Protein AF-A0A352TD98-F1 (afdb_monomer_lite)

Foldseek 3Di:
DPPCLDDPNQVPPVLSQFAQAPPPRDGRFRQCDWDDDPNDTGRGGPVVVVVVVVVVVVVVVVVVVPPDDDDDDDDDDDDDD

Secondary structure (DSSP, 8-state):
---TTSTHHHHTSGGGGEE--TTT--SSEE--EEEEETTEEEEE-HHHHHHHHHHHHHHHHHHHH----------------

Radius of gyration: 24.29 Å; chains: 1; bounding box: 47×76×26 Å

Sequence (81 aa):
MSKAHRGTGIRKEPNHGRGTCAICGAQQIKTLYEQEVDGKKVKVCKYCKANLKNKARAEAKIAKAAAPKEEAAPAEAPAAE

Structure (mmCIF, N/CA/C/O backbone):
data_AF-A0A352TD98-F1
#
_entry.id   AF-A0A352TD98-F1
#
loop_
_atom_site.group_PDB
_atom_site.id
_atom_site.type_symbol
_atom_site.label_atom_id
_atom_site.label_alt_id
_atom_site.label_comp_id
_atom_site.label_asym_id
_atom_site.label_entity_id
_atom_site.label_seq_id
_atom_site.pdbx_PDB_ins_code
_atom_site.Cartn_x
_atom_site.Cartn_y
_atom_site.Cartn_z
_atom_site.occupancy
_atom_site.B_iso_or_equiv
_atom_site.auth_seq_id
_atom_site.auth_comp_id
_atom_site.auth_asym_id
_atom_site.auth_atom_id
_atom_site.pdbx_PDB_model_num
ATOM 1 N N . MET A 1 1 ? 11.082 -6.841 -16.177 1.00 49.31 1 MET A N 1
ATOM 2 C CA . MET A 1 1 ? 10.830 -6.507 -14.754 1.00 49.31 1 MET A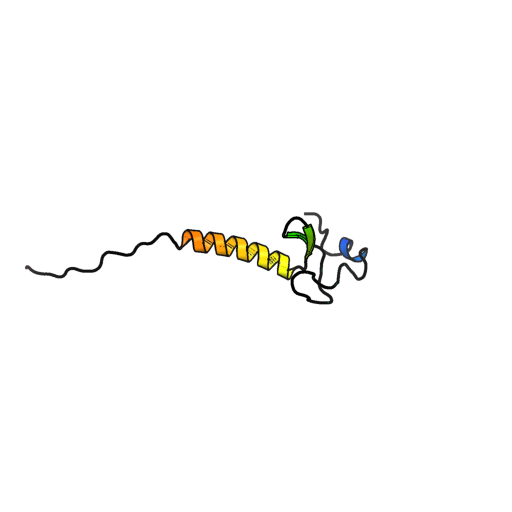 CA 1
ATOM 3 C C . MET A 1 1 ? 11.763 -5.388 -14.321 1.00 49.31 1 MET A C 1
ATOM 5 O O . MET A 1 1 ? 12.874 -5.656 -13.867 1.00 49.31 1 MET A O 1
ATOM 9 N N . SER A 1 2 ? 11.354 -4.133 -14.500 1.00 55.44 2 SER A N 1
ATOM 10 C CA . SER A 1 2 ? 12.111 -2.993 -13.986 1.00 55.44 2 SER A CA 1
ATOM 11 C C . SER A 1 2 ? 12.245 -3.144 -12.468 1.00 55.44 2 SER A C 1
ATOM 13 O O . SER A 1 2 ? 11.263 -3.268 -11.735 1.00 55.44 2 SER A O 1
ATOM 15 N N . LYS A 1 3 ? 13.484 -3.197 -11.971 1.00 68.75 3 LYS A N 1
ATOM 16 C CA . LYS A 1 3 ? 13.805 -3.272 -10.537 1.00 68.75 3 LYS A CA 1
ATOM 17 C C . LYS A 1 3 ? 13.547 -1.914 -9.862 1.00 68.75 3 LYS A C 1
ATOM 19 O O . LYS A 1 3 ? 14.376 -1.442 -9.100 1.00 68.75 3 LYS A O 1
ATOM 24 N N . ALA A 1 4 ? 12.397 -1.286 -10.117 1.00 70.31 4 ALA A N 1
ATOM 25 C CA . ALA A 1 4 ? 12.051 0.049 -9.623 1.00 70.31 4 ALA A CA 1
ATOM 26 C C . ALA A 1 4 ? 12.135 0.145 -8.088 1.00 70.31 4 ALA A C 1
ATOM 28 O O . ALA A 1 4 ? 12.515 1.170 -7.538 1.00 70.31 4 ALA A O 1
ATOM 29 N N . HIS A 1 5 ? 11.883 -0.969 -7.393 1.00 74.12 5 HIS A N 1
ATOM 30 C CA . HIS A 1 5 ? 11.961 -1.062 -5.935 1.00 74.12 5 HIS A CA 1
ATOM 31 C C . HIS A 1 5 ? 13.177 -1.868 -5.435 1.00 74.12 5 HIS A C 1
ATOM 33 O O . HIS A 1 5 ? 13.120 -2.457 -4.347 1.00 74.12 5 HIS A O 1
ATOM 39 N N . ARG A 1 6 ? 14.279 -1.955 -6.202 1.00 77.50 6 ARG A N 1
ATOM 40 C CA . ARG A 1 6 ? 15.549 -2.587 -5.775 1.00 77.50 6 ARG A CA 1
ATOM 41 C C . ARG A 1 6 ? 16.775 -1.885 -6.386 1.00 77.50 6 ARG A C 1
ATOM 43 O O . ARG A 1 6 ? 16.738 -1.423 -7.515 1.00 77.50 6 ARG A O 1
ATOM 50 N N . GLY A 1 7 ? 17.894 -1.872 -5.662 1.00 79.62 7 GLY A N 1
ATOM 51 C CA . GLY A 1 7 ? 19.182 -1.408 -6.196 1.00 79.62 7 GLY A CA 1
ATOM 52 C C . GLY A 1 7 ? 19.263 0.107 -6.420 1.00 79.62 7 GLY A C 1
ATOM 53 O O . GLY A 1 7 ? 18.837 0.889 -5.572 1.00 79.62 7 GLY A O 1
ATOM 54 N N . THR A 1 8 ? 19.835 0.509 -7.555 1.00 76.06 8 THR A N 1
ATOM 55 C CA . THR A 1 8 ? 20.133 1.903 -7.932 1.00 76.06 8 THR A CA 1
ATOM 56 C C . THR A 1 8 ? 18.902 2.800 -8.039 1.00 76.06 8 THR A C 1
ATOM 58 O O . THR A 1 8 ? 19.004 3.979 -7.719 1.00 76.06 8 THR A O 1
ATOM 61 N N . GLY A 1 9 ? 17.733 2.258 -8.404 1.00 76.69 9 GLY A N 1
ATOM 62 C CA . GLY A 1 9 ? 16.492 3.037 -8.518 1.00 76.69 9 GLY A CA 1
ATOM 63 C C . GLY A 1 9 ? 16.015 3.624 -7.188 1.00 76.69 9 GLY A C 1
ATOM 64 O O . GLY A 1 9 ? 15.616 4.779 -7.131 1.00 76.69 9 GLY A O 1
ATOM 65 N N . ILE A 1 10 ? 16.153 2.870 -6.093 1.00 80.56 10 ILE A N 1
ATOM 66 C CA . ILE A 1 10 ? 15.799 3.356 -4.752 1.00 80.56 10 ILE A CA 1
ATOM 67 C C . ILE A 1 10 ? 16.859 4.313 -4.204 1.00 80.56 10 ILE A C 1
ATOM 69 O O . ILE A 1 10 ? 16.561 5.178 -3.389 1.00 80.56 10 ILE A O 1
ATOM 73 N N . ARG A 1 11 ? 18.115 4.159 -4.630 1.00 77.38 11 ARG A N 1
ATOM 74 C CA . ARG A 1 11 ? 19.230 4.935 -4.082 1.00 77.38 11 ARG A CA 1
ATOM 75 C C . ARG A 1 11 ? 19.091 6.438 -4.344 1.00 77.38 11 ARG A C 1
ATOM 77 O O . ARG A 1 11 ? 19.653 7.211 -3.581 1.00 77.38 11 ARG A O 1
ATOM 84 N N . LYS A 1 12 ? 18.321 6.803 -5.378 1.00 77.31 12 LYS A N 1
ATOM 85 C CA . LYS A 1 12 ? 17.966 8.178 -5.753 1.00 77.31 12 LYS A CA 1
ATOM 86 C C . LYS A 1 12 ? 16.817 8.775 -4.929 1.00 77.31 12 LYS A C 1
ATOM 88 O O . LYS A 1 12 ? 16.691 9.991 -4.899 1.00 77.31 12 LYS A O 1
ATOM 93 N N . GLU A 1 13 ? 15.981 7.955 -4.288 1.00 78.88 13 GLU A N 1
ATOM 94 C CA . GLU A 1 13 ? 14.912 8.456 -3.414 1.00 78.88 13 GLU A CA 1
ATOM 95 C C . GLU A 1 13 ? 15.472 8.859 -2.038 1.00 78.88 13 GLU A C 1
ATOM 97 O O . GLU A 1 13 ? 16.408 8.209 -1.544 1.00 78.88 13 GLU A O 1
ATOM 102 N N . PRO A 1 14 ? 14.886 9.882 -1.386 1.00 78.31 14 PRO A N 1
ATOM 103 C CA . PRO A 1 14 ? 15.246 10.290 -0.035 1.00 78.31 14 PRO A CA 1
ATOM 104 C C . PRO A 1 14 ? 15.243 9.094 0.917 1.00 78.31 14 PRO A C 1
ATOM 106 O O . PRO A 1 14 ? 14.336 8.258 0.917 1.00 78.31 14 PRO A O 1
ATOM 109 N N . ASN A 1 15 ? 16.320 8.991 1.698 1.00 83.06 15 ASN A N 1
ATOM 110 C CA . ASN A 1 15 ? 16.560 7.910 2.651 1.00 83.06 15 ASN A CA 1
ATOM 111 C C . ASN A 1 15 ? 16.424 6.495 2.046 1.00 83.06 15 ASN A C 1
ATOM 113 O O . ASN A 1 15 ? 16.001 5.543 2.705 1.00 83.06 15 ASN A O 1
ATOM 117 N N . HIS A 1 16 ? 16.734 6.353 0.753 1.00 82.88 16 HIS A N 1
ATOM 118 C CA . HIS A 1 16 ? 16.576 5.105 0.015 1.00 82.88 16 HIS A CA 1
ATOM 119 C C . HIS A 1 16 ? 15.147 4.541 0.115 1.00 82.88 16 HIS A C 1
ATOM 121 O O . HIS A 1 16 ? 14.954 3.339 0.345 1.00 82.88 16 HIS A O 1
ATOM 127 N N . GLY A 1 17 ? 14.142 5.413 -0.015 1.00 80.19 17 GLY A N 1
ATOM 128 C CA . GLY A 1 17 ? 12.728 5.038 0.006 1.00 80.19 17 GLY A CA 1
ATOM 129 C C . GLY A 1 17 ? 12.268 4.442 1.336 1.00 80.19 17 GLY A C 1
ATOM 130 O O . GLY A 1 17 ? 11.313 3.660 1.355 1.00 80.19 17 GLY A O 1
ATOM 131 N N . ARG A 1 18 ? 12.991 4.720 2.429 1.00 84.88 18 ARG A N 1
ATOM 132 C CA . ARG A 1 18 ? 12.641 4.302 3.788 1.00 84.88 18 ARG A CA 1
ATOM 133 C C . ARG A 1 18 ? 11.880 5.416 4.488 1.00 84.88 18 ARG A C 1
ATOM 135 O O . ARG A 1 18 ? 12.313 6.562 4.486 1.00 84.88 18 ARG A O 1
ATOM 142 N N . GLY A 1 19 ? 10.786 5.057 5.143 1.00 85.31 19 GLY A N 1
ATOM 143 C CA . GLY A 1 19 ? 9.974 5.993 5.903 1.00 85.31 19 GLY A CA 1
ATOM 144 C C . GLY A 1 19 ? 9.045 5.283 6.874 1.00 85.31 19 GLY A C 1
ATOM 145 O O . GLY A 1 19 ? 9.214 4.095 7.168 1.00 85.31 19 GLY A O 1
ATOM 146 N N . THR A 1 20 ? 8.068 6.035 7.363 1.00 85.00 20 THR A N 1
ATOM 147 C CA . THR A 1 20 ? 7.016 5.533 8.247 1.00 85.00 20 THR A CA 1
ATOM 148 C C . THR A 1 20 ? 5.830 5.063 7.413 1.00 85.00 20 THR A C 1
ATOM 150 O O . THR A 1 20 ? 5.343 5.782 6.541 1.00 85.00 20 THR A O 1
ATOM 153 N N . CYS A 1 21 ? 5.365 3.837 7.643 1.00 81.94 21 CYS A N 1
ATOM 154 C CA . CYS A 1 21 ? 4.216 3.298 6.925 1.00 81.94 21 CYS A CA 1
ATOM 155 C C . CYS A 1 21 ? 2.898 3.881 7.452 1.00 81.94 21 CYS A C 1
ATOM 157 O O . CYS A 1 21 ? 2.596 3.720 8.628 1.00 81.94 21 CYS A O 1
ATOM 159 N N . ALA A 1 22 ? 2.053 4.410 6.564 1.00 79.81 22 ALA A N 1
ATOM 160 C CA . ALA A 1 22 ? 0.740 4.962 6.926 1.00 79.81 22 ALA A CA 1
ATOM 161 C C . ALA A 1 22 ? -0.304 3.924 7.398 1.00 79.81 22 ALA A C 1
ATOM 163 O O . ALA A 1 22 ? -1.323 4.301 7.958 1.00 79.81 22 ALA A O 1
ATOM 164 N N . ILE A 1 23 ? -0.065 2.625 7.167 1.00 80.25 23 ILE A N 1
ATOM 165 C CA . ILE A 1 23 ? -1.000 1.546 7.536 1.00 80.25 23 ILE A CA 1
ATOM 166 C C . ILE A 1 23 ? -0.607 0.887 8.859 1.00 80.25 23 ILE A C 1
ATOM 168 O O . ILE A 1 23 ? -1.462 0.624 9.692 1.00 80.25 23 ILE A O 1
ATOM 172 N N . CYS A 1 24 ? 0.677 0.567 9.043 1.00 80.62 24 CYS A N 1
ATOM 173 C CA . CYS A 1 24 ? 1.141 -0.183 10.215 1.00 80.62 24 CYS A CA 1
ATOM 174 C C . CYS A 1 24 ? 2.016 0.624 11.181 1.00 80.62 24 CYS A C 1
ATOM 176 O O . CYS A 1 24 ? 2.499 0.057 12.153 1.00 80.62 24 CYS A O 1
ATOM 178 N N . GLY A 1 25 ? 2.305 1.899 10.899 1.00 82.00 25 GLY A N 1
ATOM 179 C CA . GLY A 1 25 ? 3.148 2.746 11.753 1.00 82.00 25 GLY A CA 1
ATOM 180 C C . GLY A 1 25 ? 4.633 2.358 11.811 1.00 82.00 25 GLY A C 1
ATOM 181 O O . GLY A 1 25 ? 5.417 3.045 12.456 1.00 82.00 25 GLY A O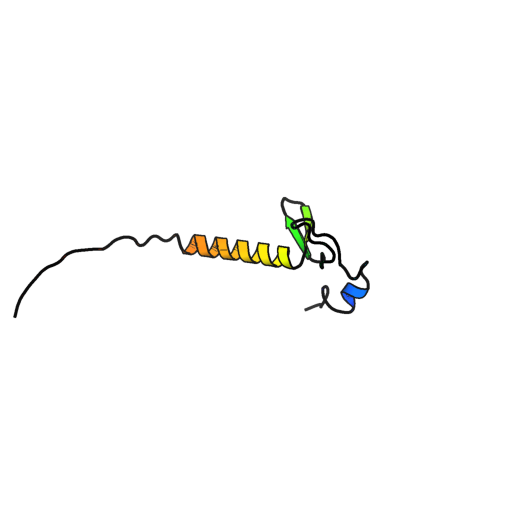 1
ATOM 182 N N . ALA A 1 26 ? 5.055 1.288 11.126 1.00 83.81 26 ALA A N 1
ATOM 183 C CA . ALA A 1 26 ? 6.447 0.842 11.131 1.00 83.81 26 ALA A CA 1
ATOM 184 C C . ALA A 1 26 ? 7.385 1.907 10.543 1.00 83.81 26 ALA A C 1
ATOM 186 O O . ALA A 1 26 ? 7.130 2.422 9.451 1.00 83.81 26 ALA A O 1
ATOM 187 N N . GLN A 1 27 ? 8.482 2.188 11.247 1.00 86.06 27 GLN A N 1
ATOM 188 C CA . GLN A 1 27 ? 9.504 3.166 10.866 1.00 86.06 27 GLN A CA 1
ATOM 189 C C . GLN A 1 27 ? 10.671 2.511 10.106 1.00 86.06 27 GLN A C 1
ATOM 191 O O . GLN A 1 27 ? 10.857 1.294 10.151 1.00 86.06 27 GLN A O 1
ATOM 196 N N . GLN A 1 28 ? 11.467 3.323 9.395 1.00 83.19 28 GLN A N 1
ATOM 197 C CA . GLN A 1 28 ? 12.674 2.904 8.652 1.00 83.19 28 GLN A CA 1
ATOM 198 C C . GLN A 1 28 ? 12.445 1.775 7.620 1.00 83.19 28 GLN A C 1
ATOM 200 O O . GLN A 1 28 ? 13.370 1.052 7.218 1.00 83.19 28 GLN A O 1
ATOM 205 N N . ILE A 1 29 ? 11.208 1.638 7.134 1.00 84.94 29 ILE A N 1
ATOM 206 C CA . ILE A 1 29 ? 10.793 0.581 6.213 1.00 84.94 29 ILE A CA 1
ATOM 207 C C . ILE A 1 29 ? 10.548 1.120 4.805 1.00 84.94 29 ILE A C 1
ATOM 209 O O . ILE A 1 29 ? 10.167 2.268 4.621 1.00 84.94 29 ILE A O 1
ATOM 213 N N . LYS A 1 30 ? 10.742 0.271 3.789 1.00 85.25 30 LYS A N 1
ATOM 214 C CA . LYS A 1 30 ? 10.496 0.630 2.387 1.00 85.25 30 LYS A CA 1
ATOM 215 C C . LYS A 1 30 ? 9.015 0.911 2.126 1.00 85.25 30 LYS A C 1
ATOM 217 O O . LYS A 1 30 ? 8.245 -0.049 2.038 1.00 85.25 30 LYS A O 1
ATOM 222 N N . THR A 1 31 ? 8.660 2.179 1.934 1.00 86.19 31 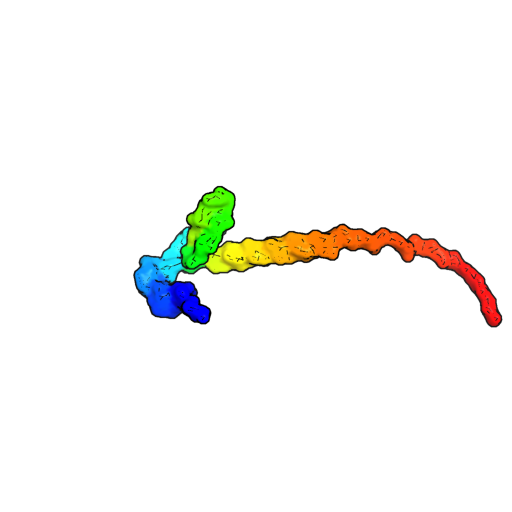THR A N 1
ATOM 223 C CA . THR A 1 31 ? 7.314 2.708 1.633 1.00 86.19 31 THR A CA 1
ATOM 224 C C . THR A 1 31 ? 7.163 3.045 0.145 1.00 86.19 31 THR A C 1
ATOM 226 O O . THR A 1 31 ? 6.645 4.081 -0.244 1.00 86.19 31 THR A O 1
ATOM 229 N N . LEU A 1 32 ? 7.654 2.159 -0.720 1.00 82.06 32 LEU A N 1
ATOM 230 C CA . LEU A 1 32 ? 7.758 2.397 -2.167 1.00 82.06 32 LEU A CA 1
ATOM 231 C C . LEU A 1 32 ? 6.590 1.822 -2.973 1.00 82.06 32 LEU A C 1
ATOM 233 O O . LEU A 1 32 ? 6.640 1.799 -4.200 1.00 82.06 32 LEU A O 1
ATOM 237 N N . TYR A 1 33 ? 5.590 1.260 -2.299 1.00 82.50 33 TYR A N 1
ATOM 238 C CA . TYR A 1 33 ? 4.486 0.590 -2.962 1.00 82.50 33 TYR A CA 1
ATOM 239 C C . TYR A 1 33 ? 3.242 1.445 -2.873 1.00 82.50 33 TYR A C 1
ATOM 241 O O . TYR A 1 33 ? 2.761 1.701 -1.780 1.00 82.50 33 TYR A O 1
ATOM 249 N N . GLU A 1 34 ? 2.707 1.845 -4.012 1.00 81.94 34 GLU A N 1
ATOM 250 C CA . GLU A 1 34 ? 1.415 2.514 -4.062 1.00 81.94 34 GLU A CA 1
ATOM 251 C C . GLU A 1 34 ? 0.315 1.456 -3.984 1.00 81.94 34 GLU A C 1
ATOM 253 O O . GLU A 1 34 ? 0.373 0.435 -4.677 1.00 81.94 34 GLU A O 1
ATOM 258 N N . GLN A 1 35 ? -0.637 1.664 -3.079 1.00 80.25 35 GLN A N 1
ATOM 259 C CA . GLN A 1 35 ? -1.885 0.916 -3.019 1.00 80.25 35 GLN A CA 1
ATOM 260 C C . GLN A 1 35 ? -3.029 1.899 -2.800 1.00 80.25 35 GLN A C 1
ATOM 262 O O . GLN A 1 35 ? -2.899 2.844 -2.018 1.00 80.25 35 GLN A O 1
ATOM 267 N N . GLU A 1 36 ? -4.137 1.669 -3.494 1.00 76.75 36 GLU A N 1
ATOM 268 C CA . GLU A 1 36 ? -5.385 2.381 -3.249 1.00 76.75 36 GLU A CA 1
ATOM 269 C C . GLU A 1 36 ? -6.087 1.720 -2.067 1.00 76.75 36 GLU A C 1
ATOM 271 O O . GLU A 1 36 ? -6.429 0.539 -2.107 1.00 76.75 36 GLU A O 1
ATOM 276 N N . VAL A 1 37 ? -6.237 2.478 -0.986 1.00 68.19 37 VAL A N 1
ATOM 277 C CA . VAL A 1 37 ? -7.004 2.084 0.195 1.00 68.19 37 VAL A CA 1
ATOM 278 C C . VAL A 1 37 ? -7.994 3.220 0.434 1.00 68.19 37 VAL A C 1
ATOM 280 O O . VAL A 1 37 ? -7.588 4.381 0.501 1.00 68.19 37 VAL A O 1
ATOM 283 N N . ASP A 1 38 ? -9.289 2.899 0.437 1.00 63.44 38 ASP A N 1
ATOM 284 C CA . ASP A 1 38 ? -10.389 3.853 0.654 1.00 63.44 38 ASP A CA 1
ATOM 285 C C . ASP A 1 38 ? -10.366 5.074 -0.291 1.00 63.44 38 ASP A C 1
ATOM 287 O O . ASP A 1 38 ? -10.555 6.222 0.112 1.00 63.44 38 ASP A O 1
ATOM 291 N N . GLY A 1 39 ? -10.069 4.831 -1.574 1.00 72.25 39 GLY A N 1
ATOM 292 C CA . GLY A 1 39 ? -10.059 5.860 -2.622 1.00 72.25 39 GLY A CA 1
ATOM 293 C C . GLY A 1 39 ? -8.844 6.796 -2.604 1.00 72.25 39 GLY A C 1
ATOM 294 O O . GLY A 1 39 ? -8.770 7.715 -3.419 1.00 72.25 39 GLY A O 1
ATOM 295 N N . LYS A 1 40 ? -7.866 6.574 -1.715 1.00 73.75 40 LYS A N 1
ATOM 296 C CA . LYS A 1 40 ? -6.617 7.348 -1.661 1.00 73.75 40 LYS A CA 1
ATOM 297 C C . LYS A 1 40 ? -5.426 6.473 -2.032 1.00 73.75 40 LYS A C 1
ATOM 299 O O . LYS A 1 40 ? -5.252 5.370 -1.516 1.00 73.75 40 LYS A O 1
ATOM 304 N N . LYS A 1 41 ? -4.568 6.989 -2.916 1.00 77.81 41 LYS A N 1
ATOM 305 C CA . LYS A 1 41 ? -3.283 6.366 -3.260 1.00 77.81 41 LYS A CA 1
ATOM 306 C C . LYS A 1 41 ? -2.304 6.607 -2.122 1.00 77.81 41 LYS A C 1
ATOM 308 O O . LYS A 1 41 ? -1.830 7.727 -1.938 1.00 77.81 41 LYS A O 1
ATOM 313 N N . VAL A 1 42 ? -2.007 5.565 -1.352 1.00 81.75 42 VAL A N 1
ATOM 314 C CA . VAL A 1 42 ? -1.091 5.658 -0.213 1.00 81.75 42 VAL A CA 1
ATOM 315 C C . VAL A 1 42 ? 0.171 4.851 -0.486 1.00 81.75 42 VAL A C 1
ATOM 317 O O . VAL A 1 42 ? 0.129 3.727 -0.992 1.00 81.75 42 VAL A O 1
ATOM 320 N N . LYS A 1 43 ? 1.318 5.426 -0.119 1.00 82.44 43 LYS A N 1
ATOM 321 C CA . LYS A 1 43 ? 2.607 4.733 -0.100 1.00 82.44 43 LYS A CA 1
ATOM 322 C C . LYS A 1 43 ? 2.657 3.782 1.098 1.00 82.44 43 LYS A C 1
ATOM 324 O O . LYS A 1 43 ? 2.789 4.195 2.250 1.00 82.44 43 LYS A O 1
ATOM 329 N N . VAL A 1 44 ? 2.550 2.488 0.827 1.00 84.44 44 VAL A N 1
ATOM 330 C CA . VAL A 1 44 ? 2.517 1.417 1.823 1.00 84.44 44 VAL A CA 1
ATOM 331 C C . VAL A 1 44 ? 3.846 0.679 1.909 1.00 84.44 44 VAL A C 1
ATOM 333 O O . VAL A 1 44 ? 4.629 0.599 0.956 1.00 84.44 44 VAL A O 1
ATOM 336 N N . CYS A 1 45 ? 4.113 0.098 3.078 1.00 87.75 45 CYS A N 1
ATOM 337 C CA . CYS A 1 45 ? 5.317 -0.687 3.273 1.00 87.75 45 CYS A CA 1
ATOM 338 C C . CYS A 1 45 ? 5.246 -2.057 2.580 1.00 87.75 45 CYS A C 1
ATOM 340 O O . CYS A 1 45 ? 4.174 -2.577 2.251 1.00 87.75 45 CYS A O 1
ATOM 342 N N . LYS A 1 46 ? 6.415 -2.690 2.415 1.00 84.00 46 LYS A N 1
ATOM 343 C CA . LYS A 1 46 ? 6.544 -4.063 1.888 1.00 84.00 46 LYS A CA 1
ATOM 344 C C . LYS A 1 46 ? 5.603 -5.061 2.580 1.00 84.00 46 LYS A C 1
ATOM 346 O O . LYS A 1 46 ? 5.035 -5.911 1.897 1.00 84.00 46 LYS A O 1
ATOM 351 N N . TYR A 1 47 ? 5.459 -4.977 3.903 1.00 83.38 47 TYR A N 1
ATOM 352 C CA . TYR A 1 47 ? 4.629 -5.912 4.666 1.00 83.38 47 TYR A CA 1
ATOM 353 C C . TYR A 1 47 ? 3.142 -5.678 4.424 1.00 83.38 47 TYR A C 1
ATOM 355 O O . TYR A 1 47 ? 2.427 -6.630 4.144 1.00 83.38 47 TYR A O 1
ATOM 363 N N . CYS A 1 48 ? 2.679 -4.428 4.425 1.00 84.31 48 CYS A N 1
ATOM 364 C CA . CYS A 1 48 ? 1.283 -4.105 4.133 1.00 84.31 48 CYS A CA 1
ATOM 365 C C . CYS A 1 48 ? 0.877 -4.543 2.723 1.00 84.31 48 CYS A C 1
ATOM 367 O O . CYS A 1 48 ? -0.180 -5.140 2.557 1.00 84.31 48 CYS A O 1
ATOM 369 N N . LYS A 1 49 ? 1.749 -4.375 1.719 1.00 84.19 49 LYS A N 1
ATOM 370 C CA . LYS A 1 49 ? 1.499 -4.921 0.376 1.00 84.19 49 LYS A CA 1
ATOM 371 C C . LYS A 1 49 ? 1.335 -6.445 0.377 1.00 84.19 49 LYS A C 1
ATOM 373 O O . LYS A 1 49 ? 0.506 -6.959 -0.369 1.00 84.19 49 LYS A O 1
ATOM 378 N N . ALA A 1 50 ? 2.128 -7.167 1.168 1.00 83.81 50 ALA A N 1
ATOM 379 C CA . ALA A 1 50 ? 2.008 -8.619 1.286 1.00 83.81 50 ALA A CA 1
ATOM 380 C C . ALA A 1 50 ? 0.734 -9.021 2.045 1.00 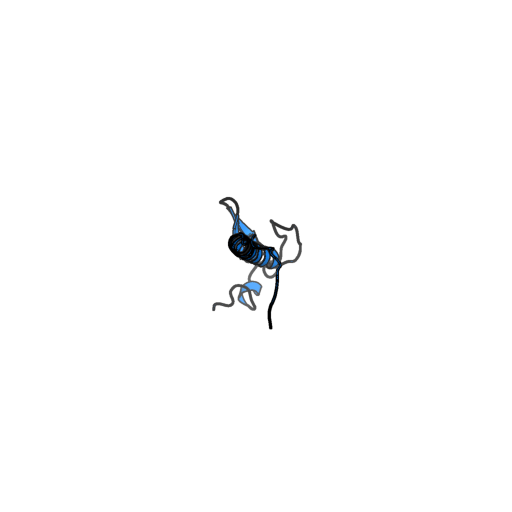83.81 50 ALA A C 1
ATOM 382 O O . ALA A 1 50 ? -0.001 -9.883 1.580 1.00 83.81 50 ALA A O 1
ATOM 383 N N . ASN A 1 51 ? 0.429 -8.345 3.152 1.00 83.94 51 ASN A N 1
ATOM 384 C CA . ASN A 1 51 ? -0.756 -8.604 3.964 1.00 83.94 51 ASN A CA 1
ATOM 385 C C . ASN A 1 51 ? -2.053 -8.357 3.193 1.00 83.94 51 ASN A C 1
ATOM 387 O O . ASN A 1 51 ? -2.935 -9.200 3.249 1.00 83.94 51 ASN A O 1
ATOM 391 N N . LEU A 1 52 ? -2.158 -7.276 2.416 1.00 81.75 52 LEU A N 1
ATOM 392 C CA . LEU A 1 52 ? -3.334 -7.024 1.573 1.00 81.75 52 LEU A CA 1
ATOM 393 C C . LEU A 1 52 ? -3.540 -8.138 0.534 1.00 81.75 52 LEU A C 1
ATOM 395 O O . LEU A 1 52 ? -4.646 -8.637 0.365 1.00 81.75 52 LEU A O 1
ATOM 399 N N . LYS A 1 53 ? -2.461 -8.603 -0.106 1.00 80.56 53 LYS A N 1
ATOM 400 C CA . LYS A 1 53 ? -2.525 -9.740 -1.040 1.00 80.56 53 LYS A CA 1
ATOM 401 C C . LYS A 1 53 ? -2.895 -11.052 -0.351 1.00 80.56 53 LYS A C 1
ATOM 403 O O . LYS A 1 53 ? -3.605 -11.870 -0.930 1.00 80.56 53 LYS A O 1
ATOM 408 N N . ASN A 1 54 ? -2.392 -11.263 0.861 1.00 81.62 54 ASN A N 1
ATOM 409 C CA . ASN A 1 54 ? -2.674 -12.460 1.639 1.00 81.62 54 ASN A CA 1
ATOM 410 C C . ASN A 1 54 ? -4.115 -12.463 2.147 1.00 81.62 54 ASN A C 1
ATOM 412 O O . ASN A 1 54 ? -4.747 -13.507 2.079 1.00 81.62 54 ASN A O 1
ATOM 416 N N . LYS A 1 55 ? -4.648 -11.312 2.573 1.00 76.75 55 LYS A N 1
ATOM 417 C CA . LYS A 1 55 ? -6.056 -11.145 2.950 1.00 76.75 55 LYS A CA 1
ATOM 418 C C . LYS A 1 55 ? -6.983 -11.425 1.770 1.00 76.75 55 LYS A C 1
ATOM 420 O O . LYS A 1 55 ? -7.805 -12.319 1.888 1.00 76.75 55 LYS A O 1
ATOM 425 N N . ALA A 1 56 ? -6.733 -10.827 0.603 1.00 76.00 56 ALA A N 1
ATOM 426 C CA . ALA A 1 56 ? -7.513 -11.112 -0.606 1.00 76.00 56 ALA A CA 1
ATOM 427 C C . ALA A 1 56 ? -7.506 -12.609 -0.983 1.00 76.00 56 ALA A C 1
ATOM 429 O O . ALA A 1 56 ? -8.510 -13.177 -1.406 1.00 76.00 56 ALA A O 1
ATOM 430 N N . ARG A 1 57 ? -6.366 -13.291 -0.802 1.00 74.69 57 ARG A N 1
ATOM 431 C CA . ARG A 1 57 ? -6.272 -14.746 -1.010 1.00 74.69 57 ARG A CA 1
ATOM 432 C C . ARG A 1 57 ? -6.933 -15.562 0.100 1.00 74.69 57 ARG A C 1
ATOM 434 O O . ARG A 1 57 ? -7.406 -16.656 -0.184 1.00 74.69 57 ARG A O 1
ATOM 441 N N . ALA A 1 58 ? -6.919 -15.087 1.340 1.00 73.88 58 ALA A N 1
ATOM 442 C CA . ALA A 1 58 ? -7.565 -15.746 2.467 1.00 73.88 58 ALA A CA 1
ATOM 443 C C . ALA A 1 58 ? -9.090 -15.655 2.342 1.00 73.88 58 ALA A C 1
ATOM 445 O O . ALA A 1 58 ? -9.754 -16.674 2.470 1.00 73.88 58 ALA A O 1
ATOM 446 N N . GLU A 1 59 ? -9.629 -14.496 1.969 1.00 67.50 59 GLU A N 1
ATOM 447 C CA . GLU A 1 59 ? -11.053 -14.303 1.667 1.00 67.50 59 GLU A CA 1
ATOM 448 C C . GLU A 1 59 ? -11.504 -15.218 0.521 1.00 67.50 59 GLU A C 1
ATOM 450 O O . GLU A 1 59 ? -12.499 -15.928 0.648 1.00 67.50 59 GLU A O 1
ATOM 455 N N . ALA A 1 60 ? -10.702 -15.332 -0.545 1.00 63.78 60 ALA A N 1
ATOM 456 C CA . ALA A 1 60 ? -10.964 -16.274 -1.635 1.00 63.78 60 ALA A CA 1
ATOM 457 C C . ALA A 1 60 ? -10.922 -17.755 -1.203 1.00 63.78 60 ALA A C 1
ATOM 459 O O . ALA A 1 60 ? -11.564 -18.599 -1.825 1.00 63.78 60 ALA A O 1
ATOM 460 N N . LYS A 1 61 ? -10.165 -18.096 -0.152 1.00 64.94 61 LYS A N 1
ATOM 461 C CA . LYS A 1 61 ? -10.117 -19.458 0.405 1.00 64.94 61 LYS A CA 1
ATOM 462 C C . LYS A 1 61 ? -11.278 -19.733 1.356 1.00 64.94 61 LYS A C 1
ATOM 464 O O . LYS A 1 61 ? -11.820 -20.830 1.309 1.00 64.94 61 LYS A O 1
ATOM 469 N N . ILE A 1 62 ? -11.684 -18.755 2.162 1.00 62.00 62 ILE A N 1
ATOM 470 C CA . ILE A 1 62 ? -12.834 -18.868 3.068 1.00 62.00 62 ILE A CA 1
ATOM 471 C C . ILE A 1 62 ? -14.129 -18.994 2.252 1.00 62.00 62 ILE A C 1
ATOM 473 O O . ILE A 1 62 ? -14.930 -19.882 2.523 1.00 62.00 62 ILE A O 1
ATOM 477 N N . ALA A 1 63 ? -14.273 -18.232 1.163 1.00 56.94 63 ALA A N 1
ATOM 478 C CA . ALA A 1 63 ? -15.391 -18.376 0.225 1.00 56.94 63 ALA A CA 1
ATOM 479 C C . ALA A 1 63 ? -15.453 -19.764 -0.444 1.00 56.94 63 ALA A C 1
ATOM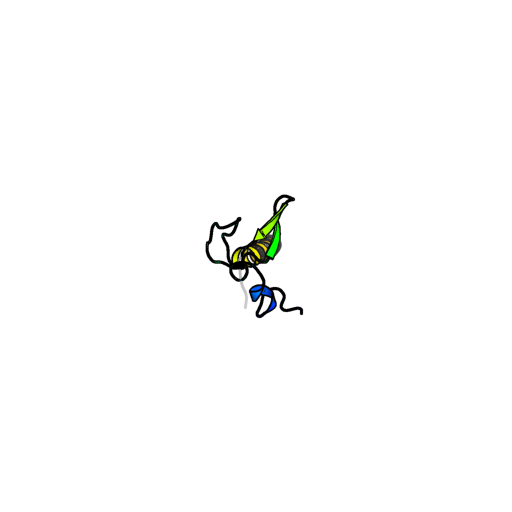 481 O O . ALA A 1 63 ? -16.523 -20.224 -0.826 1.00 56.94 63 ALA A O 1
ATOM 482 N N . LYS A 1 64 ? -14.312 -20.452 -0.566 1.00 53.31 64 LYS A N 1
ATOM 483 C CA . LYS A 1 64 ? -14.228 -21.802 -1.141 1.00 53.31 64 LYS A CA 1
ATOM 484 C C . LYS A 1 64 ? -14.387 -22.917 -0.099 1.00 53.31 64 LYS A C 1
ATOM 486 O O . LYS A 1 64 ? -14.645 -24.054 -0.474 1.00 53.31 64 LYS A O 1
ATOM 491 N N . ALA A 1 65 ? -14.239 -22.592 1.185 1.00 54.88 65 ALA A N 1
ATOM 492 C CA . ALA A 1 65 ? -14.453 -23.502 2.309 1.00 54.88 65 ALA A CA 1
ATOM 493 C C . ALA A 1 65 ? -15.902 -23.477 2.833 1.00 54.88 65 ALA A C 1
ATOM 495 O O . ALA A 1 65 ? -16.296 -24.385 3.552 1.00 54.88 65 ALA A O 1
ATOM 496 N N . ALA A 1 66 ? -16.709 -22.486 2.440 1.00 46.66 66 ALA A N 1
ATOM 497 C CA . ALA A 1 66 ? -18.133 -22.395 2.769 1.00 46.66 66 ALA A CA 1
ATOM 498 C C . ALA A 1 66 ? -19.052 -23.126 1.765 1.00 46.66 66 ALA A C 1
ATOM 500 O O . ALA A 1 66 ? -20.215 -22.762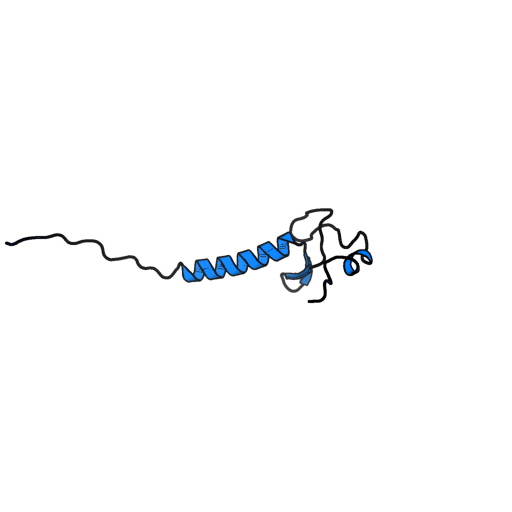 1.629 1.00 46.66 66 ALA A O 1
ATOM 501 N N . ALA A 1 67 ? -18.553 -24.145 1.056 1.00 43.09 67 ALA A N 1
ATOM 502 C CA . ALA A 1 67 ? -19.422 -25.178 0.501 1.00 43.09 67 ALA A CA 1
ATOM 503 C C . ALA A 1 67 ? -19.657 -26.202 1.624 1.00 43.09 67 ALA A C 1
ATOM 505 O O . ALA A 1 67 ? -18.740 -26.971 1.925 1.00 43.09 67 ALA A O 1
ATOM 506 N N . PRO A 1 68 ? -20.828 -26.201 2.282 1.00 46.09 68 PRO A N 1
ATOM 507 C CA . PRO A 1 68 ? -21.119 -27.169 3.322 1.00 46.09 68 PRO A CA 1
ATOM 508 C C . PRO A 1 68 ? -21.284 -28.537 2.657 1.00 46.09 68 PRO A C 1
ATOM 510 O O . PRO A 1 68 ? -22.029 -28.684 1.688 1.00 46.09 68 PRO A O 1
ATOM 513 N N . LYS A 1 69 ? -20.596 -29.543 3.186 1.00 37.84 69 LYS A N 1
ATOM 514 C CA . LYS A 1 69 ? -21.057 -30.931 3.139 1.00 37.84 69 LYS A CA 1
ATOM 515 C C . LYS A 1 69 ? -20.974 -31.496 4.555 1.00 37.84 69 LYS A C 1
ATOM 517 O O . LYS A 1 69 ? -20.046 -32.218 4.891 1.00 37.84 69 LYS A O 1
ATOM 522 N N . GLU A 1 70 ? -21.937 -31.090 5.368 1.00 41.56 70 GLU A N 1
ATOM 523 C CA . GLU A 1 70 ? -22.645 -31.973 6.302 1.00 41.56 70 GLU A CA 1
ATOM 524 C C . GLU A 1 70 ? -23.870 -32.421 5.469 1.00 41.56 70 GLU A C 1
ATOM 526 O O . GLU A 1 70 ? -24.438 -31.595 4.759 1.00 41.56 70 GLU A O 1
ATOM 531 N N . GLU A 1 71 ? -24.219 -33.689 5.265 1.00 39.53 71 GLU A N 1
ATOM 532 C CA . GLU A 1 71 ? -24.562 -34.700 6.257 1.00 39.53 71 GLU A CA 1
ATOM 533 C C . GLU A 1 71 ? -24.673 -36.058 5.530 1.00 39.53 71 GLU A C 1
ATOM 535 O O . GLU A 1 71 ? -25.259 -36.129 4.448 1.00 39.53 71 GLU A O 1
ATOM 540 N N . ALA A 1 72 ? -24.103 -37.116 6.105 1.00 34.50 72 ALA A N 1
ATOM 541 C CA . ALA A 1 72 ? -24.647 -38.478 6.067 1.00 34.50 72 ALA A CA 1
ATOM 542 C C . ALA A 1 72 ? -23.804 -39.357 7.004 1.00 34.50 72 ALA A C 1
ATOM 544 O O . ALA A 1 72 ? -22.931 -40.114 6.586 1.00 34.50 72 ALA A O 1
ATOM 545 N N . ALA A 1 73 ? -24.061 -39.225 8.298 1.00 44.00 73 ALA A N 1
ATOM 546 C CA . ALA A 1 73 ? -24.021 -40.355 9.219 1.00 44.00 73 ALA A CA 1
ATOM 547 C C . ALA A 1 73 ? -25.475 -40.575 9.679 1.00 44.00 73 ALA A C 1
ATOM 549 O O . ALA A 1 73 ? -26.239 -39.610 9.630 1.00 44.00 73 ALA A O 1
ATOM 550 N N . PRO A 1 74 ? -25.888 -41.722 10.238 1.00 59.25 74 PRO A N 1
ATOM 551 C CA . PRO A 1 74 ? -25.408 -43.107 10.143 1.00 59.25 74 PRO A CA 1
ATOM 552 C C . PRO A 1 74 ? -26.574 -44.098 9.843 1.00 59.25 74 PRO A C 1
ATOM 554 O O . PRO A 1 74 ? -27.738 -43.733 9.959 1.00 59.25 74 PRO A O 1
ATOM 557 N N . ALA A 1 75 ? -26.292 -45.365 9.507 1.00 35.94 75 ALA A N 1
ATOM 558 C CA . ALA A 1 75 ? -27.222 -46.489 9.732 1.00 35.94 75 ALA A CA 1
ATOM 559 C C . ALA A 1 75 ? -26.489 -47.845 9.642 1.00 35.94 75 ALA A C 1
ATOM 561 O O . ALA A 1 75 ? -26.110 -48.292 8.561 1.00 35.94 75 ALA A O 1
ATOM 562 N N . GLU A 1 76 ? -26.295 -48.483 10.799 1.00 40.56 76 GLU A N 1
ATOM 563 C CA . GLU A 1 76 ? -26.204 -49.947 10.973 1.00 40.56 76 GLU A CA 1
ATOM 564 C C . GLU A 1 76 ? -27.513 -50.581 10.420 1.00 40.56 76 GLU A C 1
ATOM 566 O O . GLU A 1 76 ? -28.530 -49.895 10.369 1.00 40.56 76 GLU A O 1
ATOM 571 N N . ALA A 1 77 ? -27.659 -51.825 9.948 1.00 44.50 77 ALA A N 1
ATOM 572 C CA . ALA A 1 77 ? -27.136 -53.161 10.275 1.00 44.50 77 ALA A CA 1
ATOM 573 C C . ALA A 1 77 ? -27.684 -54.147 9.174 1.00 44.50 77 ALA A C 1
ATOM 575 O O . ALA A 1 77 ? -28.291 -53.665 8.218 1.00 44.50 77 ALA A O 1
ATOM 576 N N . PRO A 1 78 ? -27.778 -55.485 9.355 1.00 58.94 78 PRO A N 1
ATOM 577 C CA . PRO A 1 78 ? -26.784 -56.561 9.543 1.00 58.94 78 PRO A CA 1
ATOM 578 C C . PRO A 1 78 ? -26.967 -57.763 8.549 1.00 58.94 78 PRO A C 1
ATOM 580 O O . PRO A 1 78 ? -27.945 -57.800 7.812 1.00 58.94 78 PRO A O 1
ATOM 583 N N . ALA A 1 79 ? -26.093 -58.791 8.646 1.00 41.94 79 ALA A N 1
ATOM 584 C CA . ALA A 1 79 ? -26.247 -60.200 8.172 1.00 41.94 79 ALA A CA 1
ATOM 585 C C . ALA A 1 79 ? -26.346 -60.443 6.636 1.00 41.94 79 ALA A C 1
ATOM 587 O O . ALA A 1 79 ? -26.741 -59.558 5.896 1.00 41.94 79 ALA A O 1
ATOM 588 N N . ALA A 1 80 ? -25.994 -61.578 6.024 1.00 41.66 80 ALA A N 1
ATOM 589 C CA . ALA A 1 80 ? -25.648 -62.950 6.416 1.00 41.66 80 ALA A CA 1
ATOM 590 C C . ALA A 1 80 ? -24.639 -63.500 5.366 1.00 41.66 80 ALA A C 1
ATOM 592 O O . ALA A 1 80 ? -24.584 -62.969 4.257 1.00 41.66 80 ALA A O 1
ATOM 593 N N . GLU A 1 81 ? -23.661 -64.311 5.780 1.00 36.84 81 GLU A N 1
ATOM 594 C CA . GLU A 1 81 ? -23.535 -65.759 5.466 1.00 36.84 81 GLU A CA 1
ATOM 595 C C . GLU A 1 81 ? -23.281 -66.092 3.984 1.00 36.84 81 GLU A C 1
ATOM 597 O O . GLU A 1 81 ? -24.174 -65.867 3.139 1.00 36.84 81 GLU A O 1
#

pLDDT: mean 70.32, std 15.9, range [34.5, 87.75]